Protein AF-A0A8W8MRG3-F1 (afdb_monomer_lite)

Structure (mmCIF, N/CA/C/O backbone):
data_AF-A0A8W8MRG3-F1
#
_entry.id   AF-A0A8W8MRG3-F1
#
loop_
_atom_site.group_PDB
_atom_site.id
_atom_site.type_symbol
_atom_site.label_atom_id
_atom_site.label_alt_id
_atom_site.label_comp_id
_atom_site.label_asym_id
_atom_site.label_entity_id
_atom_site.label_seq_id
_atom_site.pdbx_PDB_ins_code
_atom_site.Cartn_x
_atom_site.Cartn_y
_atom_site.Cartn_z
_atom_site.occupancy
_atom_site.B_iso_or_equiv
_atom_site.auth_seq_id
_atom_site.auth_comp_id
_atom_site.auth_asym_id
_atom_site.auth_atom_id
_atom_site.pdbx_PDB_model_num
ATOM 1 N N . MET A 1 1 ? 25.703 -9.727 45.021 1.00 44.34 1 MET A N 1
ATOM 2 C CA . MET A 1 1 ? 24.408 -9.920 44.338 1.00 44.34 1 MET A CA 1
ATOM 3 C C . MET A 1 1 ? 24.451 -9.131 43.043 1.00 44.34 1 MET A C 1
ATOM 5 O O . MET A 1 1 ? 24.276 -7.923 43.064 1.00 44.34 1 MET A O 1
ATOM 9 N N . THR A 1 2 ? 24.822 -9.787 41.949 1.00 49.12 2 THR A N 1
ATOM 10 C CA . THR A 1 2 ? 24.875 -9.205 40.604 1.00 49.12 2 THR A CA 1
ATOM 11 C C . THR A 1 2 ? 23.476 -9.279 40.004 1.00 49.12 2 THR A C 1
ATOM 13 O O . THR A 1 2 ? 22.950 -10.368 39.797 1.00 49.12 2 THR A O 1
ATOM 16 N N . SER A 1 3 ? 22.858 -8.119 39.782 1.00 55.84 3 SER A N 1
ATOM 17 C CA . SER A 1 3 ? 21.620 -8.012 39.011 1.00 55.84 3 SER A CA 1
ATOM 18 C C . SER A 1 3 ? 21.927 -8.431 37.574 1.00 55.84 3 SER A C 1
ATOM 20 O O . SER A 1 3 ? 22.655 -7.737 36.865 1.00 55.84 3 SER A O 1
ATOM 22 N N . VAL A 1 4 ? 21.451 -9.608 37.172 1.00 63.34 4 VAL A N 1
ATOM 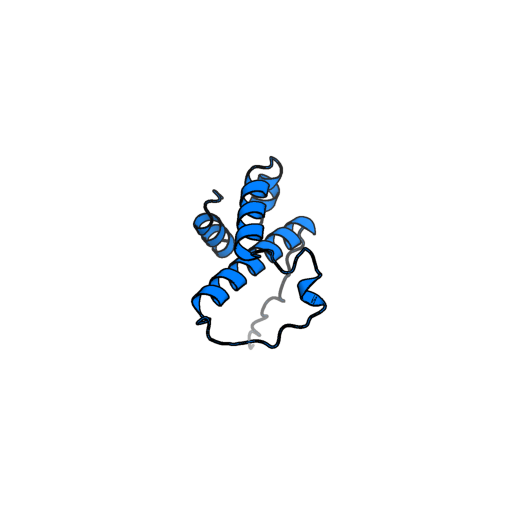23 C CA . VAL A 1 4 ? 21.423 -10.007 35.765 1.00 63.34 4 VAL A CA 1
ATOM 24 C C . VAL A 1 4 ? 20.381 -9.112 35.109 1.00 63.34 4 VAL A C 1
ATOM 26 O O . VAL A 1 4 ? 19.208 -9.170 35.471 1.00 63.34 4 VAL A O 1
ATOM 29 N N . LEU A 1 5 ? 20.812 -8.254 34.184 1.00 64.50 5 LEU A N 1
ATOM 30 C CA . LEU A 1 5 ? 19.916 -7.513 33.302 1.00 64.50 5 LEU A CA 1
ATOM 31 C C . LEU A 1 5 ? 19.132 -8.544 32.478 1.00 64.50 5 LEU A C 1
ATOM 33 O O . LEU A 1 5 ? 19.614 -9.029 31.458 1.00 64.50 5 LEU A O 1
ATOM 37 N N . LEU A 1 6 ? 17.955 -8.936 32.968 1.00 61.72 6 LEU A N 1
ATOM 38 C CA . LEU A 1 6 ? 16.982 -9.727 32.225 1.00 61.72 6 LEU A CA 1
ATOM 39 C C . LEU A 1 6 ? 16.455 -8.833 31.105 1.00 61.72 6 LEU A C 1
ATOM 41 O O . LEU A 1 6 ? 15.503 -8.081 31.287 1.00 61.72 6 LEU A O 1
ATOM 45 N N . THR A 1 7 ? 17.131 -8.864 29.962 1.00 76.75 7 THR A N 1
ATOM 46 C CA . THR A 1 7 ? 16.612 -8.300 28.720 1.00 76.75 7 THR A CA 1
ATOM 47 C C . THR A 1 7 ? 15.297 -8.999 28.418 1.00 76.75 7 THR A C 1
ATOM 49 O O . THR A 1 7 ? 15.274 -10.227 28.291 1.00 76.75 7 THR A O 1
ATOM 52 N N . GLU A 1 8 ? 14.204 -8.245 28.347 1.00 81.69 8 GLU A N 1
ATOM 53 C CA . GLU A 1 8 ? 12.908 -8.827 28.022 1.00 81.69 8 GLU A CA 1
ATOM 54 C C . GLU A 1 8 ? 12.971 -9.536 26.657 1.00 81.69 8 GLU A C 1
ATOM 56 O O . GLU A 1 8 ? 13.643 -9.054 25.737 1.00 81.69 8 GLU A O 1
ATOM 61 N N . PRO A 1 9 ? 12.326 -10.706 26.511 1.00 87.00 9 PRO A N 1
ATOM 62 C CA . PRO A 1 9 ? 12.356 -11.453 25.262 1.00 87.00 9 PRO A CA 1
ATOM 63 C C . PRO A 1 9 ? 11.657 -10.671 24.149 1.00 87.00 9 PRO A C 1
ATOM 65 O O . PRO A 1 9 ? 10.602 -10.075 24.370 1.00 87.00 9 PRO A O 1
ATOM 68 N N . VAL A 1 10 ? 12.206 -10.736 22.932 1.00 88.75 10 VAL A N 1
ATOM 69 C CA . VAL A 1 10 ? 11.618 -10.112 21.736 1.00 88.75 10 VAL A CA 1
ATOM 70 C C . VAL A 1 10 ? 10.155 -10.534 21.585 1.00 88.75 10 VAL A C 1
ATOM 72 O O . VAL A 1 10 ? 9.850 -11.725 21.516 1.00 88.75 10 VAL A O 1
ATOM 75 N N . GLN A 1 11 ? 9.260 -9.550 21.520 1.00 90.75 11 GLN A N 1
ATOM 76 C CA . GLN A 1 11 ? 7.833 -9.749 21.282 1.00 90.75 11 GLN A CA 1
ATOM 77 C C . GLN A 1 11 ? 7.495 -9.384 19.833 1.00 90.75 11 GLN A C 1
ATOM 79 O O . GLN A 1 11 ? 7.930 -8.346 19.334 1.00 90.75 11 GLN A O 1
ATOM 84 N N . TRP A 1 12 ? 6.695 -10.218 19.168 1.00 91.38 12 TRP A N 1
ATOM 85 C CA . TRP A 1 12 ? 6.214 -9.973 17.807 1.00 91.38 12 TRP A CA 1
ATOM 86 C C . TRP A 1 12 ? 4.747 -9.555 17.820 1.00 91.38 12 TRP A C 1
ATOM 88 O O . TRP A 1 12 ? 3.948 -10.054 18.613 1.00 91.38 12 TRP A O 1
ATOM 98 N N . THR A 1 13 ? 4.373 -8.650 16.918 1.00 92.56 13 THR A N 1
ATOM 99 C CA . THR A 1 13 ? 2.976 -8.246 16.767 1.00 92.56 13 THR A CA 1
ATOM 100 C C . THR A 1 13 ? 2.167 -9.351 16.088 1.00 92.56 13 THR A C 1
ATOM 102 O O . THR A 1 13 ? 2.623 -9.994 15.145 1.00 92.56 13 THR A O 1
ATOM 105 N N . THR A 1 14 ? 0.934 -9.559 16.553 1.00 94.62 14 THR A N 1
ATOM 106 C CA . THR A 1 14 ? -0.058 -10.379 15.846 1.00 94.62 14 THR A CA 1
ATOM 107 C C . THR A 1 14 ? -1.007 -9.438 15.121 1.00 94.62 14 THR A C 1
ATOM 109 O O . THR A 1 14 ? -1.720 -8.668 15.760 1.00 94.62 14 THR A O 1
ATOM 112 N N . ILE A 1 15 ? -0.992 -9.466 13.789 1.00 95.31 15 ILE A N 1
ATOM 113 C CA . ILE A 1 15 ? -1.801 -8.586 12.937 1.00 95.31 15 ILE A CA 1
ATOM 114 C C . ILE A 1 15 ? -2.556 -9.396 11.876 1.00 95.31 15 ILE A C 1
ATOM 116 O O . ILE A 1 15 ? -2.114 -10.492 11.523 1.00 95.31 15 ILE A O 1
ATOM 120 N N . PRO A 1 16 ? -3.671 -8.877 11.329 1.00 96.25 16 PRO A N 1
ATOM 121 C CA . PRO A 1 16 ? -4.366 -9.526 10.222 1.00 96.25 16 PRO A CA 1
ATOM 122 C C . PRO A 1 16 ? -3.463 -9.701 8.993 1.00 96.25 16 PRO A C 1
ATOM 124 O O . PRO A 1 16 ? -2.658 -8.825 8.672 1.00 96.25 16 PRO A O 1
ATOM 127 N N . VAL A 1 17 ? -3.650 -10.795 8.247 1.00 96.75 17 VAL A N 1
ATOM 128 C CA . VAL A 1 17 ? -2.843 -11.111 7.049 1.00 96.75 17 VAL A CA 1
ATOM 129 C C . VAL A 1 17 ? -2.883 -9.978 6.024 1.00 96.75 17 VAL A C 1
ATOM 131 O O . VAL A 1 17 ? -1.846 -9.579 5.506 1.00 96.75 17 VAL A O 1
ATOM 134 N N . LEU A 1 18 ? -4.058 -9.390 5.784 1.00 95.94 18 LEU A N 1
ATOM 135 C CA . LEU A 1 18 ? -4.190 -8.279 4.839 1.00 95.94 18 LEU A CA 1
ATOM 136 C C . LEU A 1 18 ? -3.408 -7.034 5.286 1.00 95.94 18 LEU A C 1
ATOM 138 O O . LEU A 1 18 ? -2.844 -6.340 4.444 1.00 95.94 18 LEU A O 1
ATOM 142 N N . VAL A 1 19 ? -3.314 -6.770 6.595 1.00 95.62 19 VAL A N 1
ATOM 143 C CA . VAL A 1 19 ? -2.489 -5.671 7.125 1.00 95.62 19 VAL A CA 1
ATOM 144 C C . VAL A 1 19 ? -1.014 -5.948 6.854 1.00 95.62 19 VAL A C 1
ATOM 146 O O . VAL A 1 19 ? -0.285 -5.048 6.440 1.00 95.62 19 VAL A O 1
ATOM 149 N N . LYS A 1 20 ? -0.571 -7.198 7.030 1.00 96.44 20 LYS A N 1
ATOM 150 C CA . LYS A 1 20 ? 0.804 -7.583 6.701 1.00 96.44 20 LYS A CA 1
ATOM 151 C C . LYS A 1 20 ? 1.083 -7.452 5.202 1.00 96.44 20 LYS A C 1
ATOM 153 O O . LYS A 1 20 ? 2.131 -6.922 4.855 1.00 96.44 20 LYS A O 1
ATOM 158 N N . ASN A 1 21 ? 0.149 -7.848 4.339 1.00 96.69 21 ASN A N 1
ATOM 159 C CA . ASN A 1 21 ? 0.288 -7.682 2.890 1.00 96.69 21 ASN A CA 1
ATOM 160 C C . ASN A 1 21 ? 0.395 -6.202 2.501 1.00 96.69 21 ASN A C 1
ATOM 162 O O . ASN A 1 21 ? 1.306 -5.846 1.768 1.00 96.69 21 ASN A O 1
ATOM 166 N N . CYS A 1 22 ? -0.451 -5.328 3.057 1.00 95.56 22 CYS A N 1
ATOM 167 C CA . CYS A 1 22 ? -0.362 -3.880 2.830 1.00 95.56 22 CYS A CA 1
ATOM 168 C C . CYS A 1 22 ? 1.021 -3.321 3.213 1.00 95.56 22 CYS A C 1
ATOM 170 O O . CYS A 1 22 ? 1.639 -2.593 2.441 1.00 95.56 22 CYS A O 1
ATOM 172 N N . LYS A 1 23 ? 1.560 -3.731 4.369 1.00 96.25 23 LYS A N 1
ATOM 173 C CA . LYS A 1 23 ? 2.911 -3.341 4.804 1.00 96.25 23 LYS A CA 1
ATOM 174 C C . LYS A 1 23 ? 4.012 -3.840 3.869 1.00 96.25 23 LYS A C 1
ATOM 176 O O . LYS A 1 23 ? 4.976 -3.122 3.643 1.00 96.25 23 LYS A O 1
ATOM 181 N N . LEU A 1 24 ? 3.888 -5.061 3.350 1.00 97.62 24 LEU A N 1
ATOM 182 C CA . LEU A 1 24 ? 4.865 -5.615 2.410 1.00 97.62 24 LEU A CA 1
ATOM 183 C C . LEU A 1 24 ? 4.821 -4.893 1.059 1.00 97.62 24 LEU A C 1
ATOM 185 O O . LEU A 1 24 ? 5.877 -4.599 0.520 1.00 97.62 24 LEU A O 1
ATOM 189 N N . LEU A 1 25 ? 3.633 -4.537 0.563 1.00 97.25 25 LEU A N 1
ATOM 190 C CA . LEU A 1 25 ? 3.486 -3.733 -0.657 1.00 97.25 25 LEU A CA 1
ATOM 191 C C . LEU A 1 25 ? 4.093 -2.333 -0.496 1.00 97.25 25 LEU A C 1
ATOM 193 O O . LEU A 1 25 ? 4.763 -1.847 -1.400 1.00 97.25 25 LEU A O 1
ATOM 197 N N . LEU A 1 26 ? 3.902 -1.702 0.668 1.00 95.69 26 LEU A N 1
ATOM 198 C CA . LEU A 1 26 ? 4.542 -0.423 0.988 1.00 95.69 26 LEU A CA 1
ATOM 199 C C . LEU A 1 26 ? 6.065 -0.532 1.024 1.00 95.69 26 LEU A C 1
ATOM 201 O O . LEU A 1 26 ? 6.750 0.329 0.482 1.00 95.69 26 LEU A O 1
ATOM 205 N N . ASN A 1 27 ? 6.584 -1.586 1.654 1.00 96.19 27 ASN A N 1
ATOM 206 C CA . ASN A 1 27 ? 8.018 -1.840 1.707 1.00 96.19 27 ASN A CA 1
ATOM 207 C C . ASN A 1 27 ? 8.603 -2.096 0.314 1.00 96.19 27 ASN A C 1
ATOM 209 O O . ASN A 1 27 ? 9.699 -1.638 0.021 1.00 96.19 27 ASN A O 1
ATOM 213 N N . GLU A 1 28 ? 7.881 -2.820 -0.538 1.00 96.88 28 GLU A N 1
ATOM 214 C CA . GLU A 1 28 ? 8.307 -3.057 -1.915 1.00 96.88 28 GLU A CA 1
ATOM 215 C C . GLU A 1 28 ? 8.382 -1.748 -2.700 1.00 96.88 28 GLU A C 1
ATOM 217 O O . GLU A 1 28 ? 9.416 -1.452 -3.283 1.00 96.88 28 GLU A O 1
ATOM 222 N N . LEU A 1 29 ? 7.342 -0.909 -2.641 1.00 95.81 29 LEU A N 1
ATOM 223 C CA . LEU A 1 29 ? 7.367 0.394 -3.310 1.00 95.81 29 LEU A CA 1
ATOM 224 C C . LEU A 1 29 ? 8.509 1.286 -2.796 1.00 95.81 29 LEU A C 1
ATOM 226 O O . LEU A 1 29 ? 9.132 1.995 -3.581 1.00 95.81 29 LEU A O 1
ATOM 230 N N . PHE A 1 30 ? 8.801 1.242 -1.494 1.00 93.75 30 PHE A N 1
ATOM 231 C CA . PHE A 1 30 ? 9.943 1.952 -0.918 1.00 93.75 30 PHE A CA 1
ATOM 232 C C . PHE A 1 30 ? 11.267 1.485 -1.538 1.00 93.75 30 PHE A C 1
ATOM 234 O O . PHE A 1 30 ? 12.019 2.310 -2.048 1.00 93.75 30 PHE A O 1
ATOM 241 N N . ASN A 1 31 ? 11.502 0.171 -1.574 1.00 93.31 31 ASN A N 1
ATOM 242 C CA . ASN A 1 31 ? 12.702 -0.410 -2.175 1.00 93.31 31 ASN A CA 1
ATOM 243 C C . ASN A 1 31 ? 12.824 -0.080 -3.669 1.00 93.31 31 ASN A C 1
ATOM 245 O O . ASN A 1 31 ? 13.918 0.220 -4.131 1.00 93.31 31 ASN A O 1
ATOM 249 N N . GLN A 1 32 ? 11.716 -0.121 -4.416 1.00 92.06 32 GLN A N 1
ATOM 250 C CA . GLN A 1 32 ? 11.692 0.206 -5.846 1.00 92.06 32 GLN A CA 1
ATOM 251 C C . GLN A 1 32 ? 12.101 1.662 -6.097 1.00 92.06 32 GLN A C 1
ATOM 253 O O . GLN A 1 32 ? 12.928 1.932 -6.962 1.00 92.06 32 GLN A O 1
ATOM 258 N N . ILE A 1 33 ? 11.583 2.605 -5.302 1.00 90.94 33 ILE A N 1
ATOM 259 C CA . ILE A 1 33 ? 11.981 4.017 -5.399 1.00 90.94 33 ILE A CA 1
ATOM 260 C C . ILE A 1 33 ? 13.462 4.191 -5.043 1.00 90.94 33 ILE A C 1
ATOM 262 O O . ILE A 1 33 ? 14.165 4.929 -5.727 1.00 90.94 33 ILE A O 1
ATOM 266 N N . GLU A 1 34 ? 13.952 3.525 -3.993 1.00 89.69 34 GLU A N 1
ATOM 267 C CA . GLU A 1 34 ? 15.372 3.584 -3.624 1.00 89.69 34 GLU A CA 1
ATOM 268 C C . GLU A 1 34 ? 16.286 3.008 -4.710 1.00 89.69 34 GLU A C 1
ATOM 270 O O . GLU A 1 34 ? 17.294 3.632 -5.040 1.00 89.69 34 GLU A O 1
ATOM 275 N N . ALA A 1 35 ? 15.918 1.868 -5.298 1.00 87.69 35 ALA A N 1
ATOM 276 C CA . ALA A 1 35 ? 16.636 1.262 -6.412 1.00 87.69 35 ALA A CA 1
ATOM 277 C C . ALA A 1 35 ? 16.703 2.226 -7.604 1.00 87.69 35 ALA A C 1
ATOM 279 O O . ALA A 1 35 ? 17.793 2.552 -8.070 1.00 87.69 35 ALA A O 1
ATOM 280 N N . ASN A 1 36 ? 15.565 2.776 -8.026 1.00 85.62 36 ASN A N 1
ATOM 281 C CA . ASN A 1 36 ? 15.494 3.698 -9.163 1.00 85.62 36 ASN A CA 1
ATOM 282 C C . ASN A 1 36 ? 16.292 4.998 -8.957 1.00 85.62 36 ASN A C 1
ATOM 284 O O . ASN A 1 36 ? 16.644 5.660 -9.927 1.00 85.62 36 ASN A O 1
ATOM 288 N N . MET A 1 37 ? 16.592 5.385 -7.711 1.00 82.38 37 MET A N 1
ATOM 289 C CA . MET A 1 37 ? 17.477 6.521 -7.420 1.00 82.38 37 MET A CA 1
ATOM 290 C C . MET A 1 37 ? 18.974 6.178 -7.497 1.00 82.38 37 MET A C 1
ATOM 292 O O . MET A 1 37 ? 19.792 7.098 -7.508 1.00 82.38 37 MET A O 1
ATOM 296 N N . TRP A 1 38 ? 19.343 4.895 -7.475 1.00 75.94 38 TRP A N 1
ATOM 297 C CA . TRP A 1 38 ? 20.732 4.433 -7.389 1.00 75.94 38 TRP A CA 1
ATOM 298 C C . TRP A 1 38 ? 21.265 3.805 -8.685 1.00 75.94 38 TRP A C 1
ATOM 300 O O . TRP A 1 38 ? 22.472 3.853 -8.916 1.00 75.94 38 TRP A O 1
ATOM 310 N N . TYR A 1 39 ? 20.402 3.230 -9.524 1.00 65.12 39 TYR A N 1
ATOM 311 C CA . TYR A 1 39 ? 20.808 2.643 -10.804 1.00 65.12 39 TYR A CA 1
ATOM 312 C C . TYR A 1 39 ? 20.892 3.715 -11.909 1.00 65.12 39 TYR A C 1
ATOM 314 O O . TYR A 1 39 ? 19.880 4.304 -12.280 1.00 65.12 39 TYR A O 1
ATOM 322 N N . ASP A 1 40 ? 22.100 3.949 -12.437 1.00 56.97 40 ASP A N 1
ATOM 323 C CA . ASP A 1 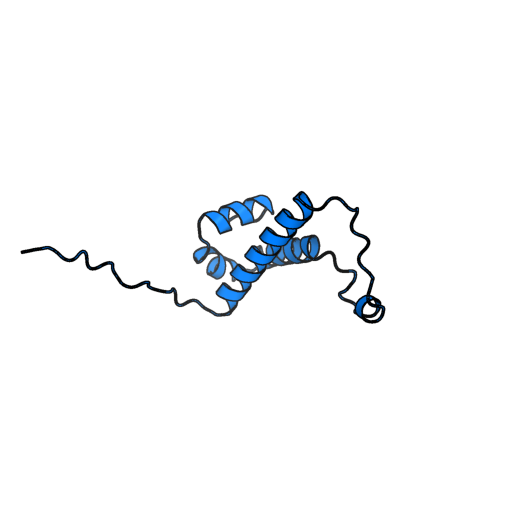40 ? 22.304 4.554 -13.763 1.00 56.97 40 ASP A CA 1
ATOM 324 C C . ASP A 1 40 ? 21.932 3.501 -14.832 1.00 56.97 40 ASP A C 1
ATOM 326 O O . ASP A 1 40 ? 22.252 2.325 -14.662 1.00 56.97 40 ASP A O 1
ATOM 330 N N . GLU A 1 41 ? 21.261 3.909 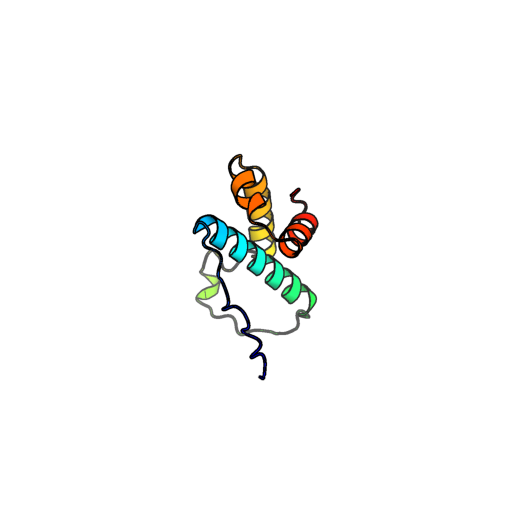-15.916 1.00 59.06 41 GLU A N 1
ATOM 331 C CA . GLU A 1 41 ? 20.651 3.076 -16.986 1.00 59.06 41 GLU A CA 1
ATOM 332 C C . GLU A 1 41 ? 21.617 2.151 -17.785 1.00 59.06 41 GLU A C 1
ATOM 334 O O . GLU A 1 41 ? 21.243 1.626 -18.831 1.00 59.06 41 GLU A O 1
ATOM 339 N N . ASP A 1 42 ? 22.847 1.916 -17.321 1.00 55.03 42 ASP A N 1
ATOM 340 C CA . ASP A 1 42 ? 23.953 1.346 -18.107 1.00 55.03 42 ASP A CA 1
ATOM 341 C C . ASP A 1 42 ? 24.263 -0.148 -17.825 1.00 55.03 42 ASP A C 1
ATOM 343 O O . ASP A 1 42 ? 25.344 -0.632 -18.174 1.00 55.03 42 ASP A O 1
ATOM 347 N N . GLU A 1 43 ? 23.352 -0.915 -17.215 1.00 59.47 43 GLU A N 1
ATOM 348 C CA . GLU A 1 43 ? 23.466 -2.385 -17.153 1.00 59.47 43 GLU A CA 1
ATOM 349 C C . GLU A 1 43 ? 22.550 -3.040 -18.201 1.00 59.47 43 GLU A C 1
ATOM 351 O O . GLU A 1 43 ? 21.361 -3.256 -17.981 1.00 59.47 43 GLU A O 1
ATOM 356 N N . GLU A 1 44 ? 23.120 -3.368 -19.369 1.00 59.28 44 GLU A N 1
ATOM 357 C CA . GLU A 1 44 ? 22.480 -4.234 -20.368 1.00 59.28 44 GLU A CA 1
ATOM 358 C C . GLU A 1 44 ? 22.353 -5.662 -19.801 1.00 59.28 44 GLU A C 1
ATOM 360 O O . GLU A 1 44 ? 23.234 -6.508 -19.980 1.00 59.28 44 GLU A O 1
ATOM 365 N N . GLU A 1 45 ? 21.269 -5.939 -19.076 1.00 64.69 45 GLU A N 1
ATOM 366 C CA . GLU A 1 45 ? 20.931 -7.300 -18.661 1.00 64.69 45 GLU A CA 1
ATOM 367 C C . GLU A 1 45 ? 20.518 -8.145 -19.882 1.00 64.69 45 GLU A C 1
ATOM 369 O O . GLU A 1 45 ? 19.720 -7.722 -20.720 1.00 64.69 45 GLU A O 1
ATOM 374 N N . GLU A 1 46 ? 21.048 -9.371 -19.993 1.00 61.00 46 GLU A N 1
ATOM 375 C CA . GLU A 1 46 ? 20.603 -10.333 -21.008 1.00 61.00 46 GLU A CA 1
ATOM 376 C C . GLU A 1 46 ? 19.113 -10.671 -20.798 1.00 61.00 46 GLU A C 1
ATOM 378 O O . GLU A 1 46 ? 18.753 -11.477 -19.936 1.00 61.00 46 GLU A O 1
ATOM 383 N N . GLU A 1 47 ? 18.236 -10.073 -21.611 1.00 68.12 47 GLU A N 1
ATOM 384 C CA . GLU A 1 47 ? 16.794 -10.320 -21.553 1.00 68.12 47 GLU A CA 1
ATOM 385 C C . GLU A 1 47 ? 16.464 -11.784 -21.869 1.00 68.12 47 GLU A C 1
ATOM 387 O O . GLU A 1 47 ? 16.689 -12.298 -22.971 1.00 68.12 47 GLU A O 1
ATOM 392 N N . ASN A 1 48 ? 15.842 -12.466 -20.910 1.00 75.75 48 ASN A N 1
ATOM 393 C CA . ASN A 1 48 ? 15.325 -13.804 -21.135 1.00 75.75 48 ASN A CA 1
ATOM 394 C C . ASN A 1 48 ? 14.063 -13.735 -22.032 1.00 75.75 48 ASN A C 1
ATOM 396 O O . ASN A 1 48 ? 13.055 -13.135 -21.649 1.00 75.75 48 ASN A O 1
ATOM 400 N N . PRO A 1 49 ? 14.062 -14.387 -23.210 1.00 74.62 49 PRO A N 1
ATOM 401 C CA . PRO A 1 49 ? 13.010 -14.231 -24.216 1.00 74.62 49 PRO A CA 1
ATOM 402 C C . PRO A 1 49 ? 11.633 -14.741 -23.770 1.00 74.62 49 PRO A C 1
ATOM 404 O O . PRO A 1 49 ? 10.625 -14.358 -24.368 1.00 74.62 49 PRO A O 1
ATOM 407 N N . ASP A 1 50 ? 11.554 -15.583 -22.737 1.00 79.50 50 ASP A N 1
ATOM 408 C CA . ASP A 1 50 ? 10.268 -16.018 -22.186 1.00 79.50 50 ASP A CA 1
ATOM 409 C C . ASP A 1 50 ? 9.647 -14.991 -21.229 1.00 79.50 50 ASP A C 1
ATOM 411 O O . ASP A 1 50 ? 8.422 -14.958 -21.119 1.00 79.50 50 ASP A O 1
ATOM 415 N N . PHE A 1 51 ? 10.440 -14.094 -20.627 1.00 79.69 51 PHE A N 1
ATOM 416 C CA . PHE A 1 51 ? 9.918 -13.006 -19.791 1.00 79.69 51 PHE A CA 1
ATOM 417 C C . PHE A 1 51 ? 9.175 -11.959 -20.619 1.00 79.69 51 PHE A C 1
ATOM 419 O O . PHE A 1 51 ? 8.103 -11.527 -20.220 1.00 79.69 51 PHE A O 1
ATOM 426 N N . SER A 1 52 ? 9.658 -11.640 -21.825 1.00 78.38 52 SER A N 1
ATOM 427 C CA . SER A 1 52 ? 9.000 -10.682 -22.733 1.00 78.38 52 SER A CA 1
ATOM 428 C C . SER A 1 52 ? 7.562 -11.058 -23.133 1.00 78.38 52 SER A C 1
ATOM 430 O O . SER A 1 52 ? 6.800 -10.216 -23.611 1.00 78.38 52 SER A O 1
ATOM 432 N N . LYS A 1 53 ? 7.184 -12.331 -22.958 1.00 83.25 53 LYS A N 1
ATOM 433 C CA . LYS A 1 53 ? 5.840 -12.849 -23.250 1.00 83.25 53 LYS A CA 1
ATOM 434 C C . LYS A 1 53 ? 4.894 -12.741 -22.056 1.00 83.25 53 LYS A C 1
ATOM 436 O O . LYS A 1 53 ? 3.693 -12.950 -22.240 1.00 83.25 53 LYS A O 1
ATOM 441 N N . ASP A 1 54 ? 5.408 -12.463 -20.859 1.00 84.44 54 ASP A N 1
ATOM 442 C CA . ASP A 1 54 ? 4.579 -12.252 -19.681 1.00 84.44 54 ASP A CA 1
ATOM 443 C C . ASP A 1 54 ? 3.889 -10.880 -19.785 1.00 84.44 54 ASP A C 1
ATOM 445 O O . ASP A 1 54 ? 4.570 -9.860 -19.931 1.00 84.44 54 ASP A O 1
ATOM 449 N N . PRO A 1 55 ? 2.547 -10.809 -19.694 1.00 85.94 55 PRO A N 1
ATOM 450 C CA . PRO A 1 55 ? 1.830 -9.538 -19.655 1.00 85.94 55 PRO A CA 1
ATOM 451 C C . PRO A 1 55 ? 2.314 -8.583 -18.557 1.00 85.94 55 PRO A C 1
ATOM 453 O O . PRO A 1 55 ? 2.103 -7.378 -18.680 1.00 85.94 55 PRO A O 1
ATOM 456 N N . THR A 1 56 ? 2.939 -9.092 -17.490 1.00 87.69 56 THR A N 1
ATOM 457 C CA . THR A 1 56 ? 3.455 -8.265 -16.397 1.00 87.69 56 THR A CA 1
ATOM 458 C C . THR A 1 56 ? 4.853 -7.716 -16.641 1.00 87.69 56 THR A C 1
ATOM 460 O O . THR A 1 56 ? 5.278 -6.846 -15.891 1.00 87.69 56 THR A O 1
ATOM 463 N N . TYR A 1 57 ? 5.566 -8.175 -17.673 1.00 84.50 57 TYR A N 1
ATOM 464 C CA . TYR A 1 57 ? 6.940 -7.743 -17.947 1.00 84.50 57 TYR A CA 1
ATOM 465 C C . TYR A 1 57 ? 7.053 -6.241 -18.225 1.00 84.50 57 TYR A C 1
ATOM 467 O O . TYR A 1 57 ? 8.012 -5.598 -17.825 1.00 84.50 57 TYR A O 1
ATOM 475 N N . GLN A 1 58 ? 6.042 -5.669 -18.882 1.00 83.31 58 GLN A N 1
ATOM 476 C CA . GLN A 1 58 ? 6.018 -4.251 -19.254 1.00 83.31 58 GLN A CA 1
ATOM 477 C C . GLN A 1 58 ? 5.399 -3.352 -18.174 1.00 83.31 58 GLN A C 1
ATOM 479 O O . GLN A 1 58 ? 5.183 -2.165 -18.415 1.00 83.31 58 GLN A O 1
ATOM 484 N N . ILE A 1 59 ? 5.039 -3.904 -17.011 1.00 89.69 59 ILE A N 1
ATOM 485 C CA . ILE A 1 59 ? 4.438 -3.113 -15.939 1.00 89.69 59 ILE A CA 1
ATOM 486 C C . ILE A 1 59 ? 5.543 -2.337 -15.229 1.00 89.69 59 ILE A C 1
ATOM 488 O O . ILE A 1 59 ? 6.434 -2.926 -14.622 1.00 89.69 59 ILE A O 1
ATOM 492 N N . ASP A 1 60 ? 5.421 -1.012 -15.227 1.00 91.50 60 ASP A N 1
ATOM 493 C CA . ASP A 1 60 ? 6.136 -0.170 -14.273 1.00 91.50 60 ASP A CA 1
ATOM 494 C C . ASP A 1 60 ? 5.609 -0.480 -12.864 1.00 91.50 60 ASP A C 1
ATOM 496 O O . ASP A 1 60 ? 4.515 -0.058 -12.465 1.00 91.50 60 ASP A O 1
ATOM 500 N N . LEU A 1 61 ? 6.377 -1.280 -12.123 1.00 91.44 61 LEU A N 1
ATOM 501 C CA . LEU A 1 61 ? 6.004 -1.748 -10.795 1.00 91.44 61 LEU A CA 1
ATOM 502 C C . LEU A 1 61 ? 5.861 -0.587 -9.802 1.00 91.44 61 LEU A C 1
ATOM 504 O O . LEU A 1 61 ? 4.951 -0.610 -8.968 1.00 91.44 61 LEU A O 1
ATOM 508 N N . GLN A 1 62 ? 6.711 0.441 -9.903 1.00 93.38 62 GLN A N 1
ATOM 509 C CA . GLN A 1 62 ? 6.643 1.617 -9.038 1.00 93.38 62 GLN A CA 1
ATOM 510 C C . GLN A 1 62 ? 5.336 2.381 -9.278 1.00 93.38 62 GLN A C 1
ATOM 512 O O . GLN A 1 62 ? 4.617 2.689 -8.318 1.00 93.38 62 GLN A O 1
ATOM 517 N N . ALA A 1 63 ? 5.004 2.666 -10.539 1.00 94.19 63 ALA A N 1
ATOM 518 C CA . ALA A 1 63 ? 3.764 3.350 -10.896 1.00 94.19 63 ALA A CA 1
ATOM 519 C C . ALA A 1 63 ? 2.539 2.532 -10.462 1.00 94.19 63 ALA A C 1
ATOM 521 O O . ALA A 1 63 ? 1.649 3.050 -9.784 1.00 94.19 63 ALA A O 1
ATOM 522 N N . TYR A 1 64 ? 2.539 1.229 -10.753 1.00 95.75 64 TYR A N 1
ATOM 523 C CA . TYR A 1 64 ? 1.436 0.334 -10.416 1.00 95.75 64 TYR A CA 1
ATOM 524 C C . TYR A 1 64 ? 1.169 0.263 -8.906 1.00 95.75 64 TYR A C 1
ATOM 526 O O . TYR A 1 64 ? 0.026 0.403 -8.462 1.00 95.75 64 TYR A O 1
ATOM 534 N N . LEU A 1 65 ? 2.212 0.070 -8.090 1.00 96.06 65 LEU A N 1
ATOM 535 C CA . LEU A 1 65 ? 2.071 0.017 -6.633 1.00 96.06 65 LEU A CA 1
ATOM 536 C C . LEU A 1 65 ? 1.633 1.367 -6.053 1.00 96.06 65 LEU A C 1
ATOM 538 O O . LEU A 1 65 ? 0.817 1.390 -5.128 1.00 96.06 65 LEU A O 1
ATOM 542 N N . THR A 1 66 ? 2.128 2.478 -6.607 1.00 96.31 66 THR A N 1
ATOM 543 C CA . THR A 1 66 ? 1.720 3.832 -6.202 1.00 96.31 66 THR A CA 1
ATOM 544 C C . THR A 1 66 ? 0.222 4.032 -6.422 1.00 96.31 66 THR A C 1
ATOM 546 O O . THR A 1 66 ? -0.499 4.381 -5.484 1.00 96.31 66 THR A O 1
ATOM 549 N N . GLU A 1 67 ? -0.271 3.742 -7.627 1.00 96.56 67 GLU A N 1
ATOM 550 C CA . GLU A 1 67 ? -1.693 3.862 -7.965 1.00 96.56 67 GLU A CA 1
ATOM 551 C C . GLU A 1 67 ? -2.564 2.917 -7.131 1.00 96.56 67 GLU A C 1
ATOM 553 O O . GLU A 1 67 ? -3.618 3.311 -6.621 1.00 96.56 67 GLU A O 1
ATOM 558 N N . PHE A 1 68 ? -2.117 1.673 -6.936 1.00 96.94 68 PHE A N 1
ATOM 559 C CA . PHE A 1 68 ? -2.831 0.699 -6.117 1.00 96.94 68 PHE A CA 1
ATOM 560 C C . PHE A 1 68 ? -2.989 1.179 -4.670 1.00 96.94 68 PHE A C 1
ATOM 562 O O . PHE A 1 68 ? -4.092 1.120 -4.124 1.00 96.94 68 PHE A O 1
ATOM 569 N N . LEU A 1 69 ? -1.916 1.675 -4.043 1.00 96.19 69 LEU A N 1
ATOM 570 C CA . LEU A 1 69 ? -1.950 2.157 -2.661 1.00 96.19 69 LEU A CA 1
ATOM 571 C C . LEU A 1 69 ? -2.805 3.422 -2.519 1.00 96.19 69 LEU A C 1
ATOM 573 O O . LEU A 1 69 ? -3.557 3.535 -1.549 1.00 96.19 69 LEU A O 1
ATOM 577 N N . GLN A 1 70 ? -2.758 4.329 -3.499 1.00 96.00 70 GLN A N 1
ATOM 578 C CA . GLN A 1 70 ? -3.631 5.507 -3.543 1.00 96.00 70 GLN A CA 1
ATOM 579 C C . GLN A 1 70 ? -5.107 5.119 -3.686 1.00 96.00 70 GLN A C 1
ATOM 581 O O . GLN A 1 70 ? -5.964 5.668 -2.997 1.00 96.00 70 GLN A O 1
ATOM 586 N N . SER A 1 71 ? -5.423 4.144 -4.539 1.00 96.38 71 SER A N 1
ATOM 587 C CA . SER A 1 71 ? -6.781 3.609 -4.691 1.00 96.38 71 SER A CA 1
ATOM 588 C C . SER A 1 71 ? -7.258 2.910 -3.414 1.00 96.38 71 SER A C 1
ATOM 590 O O . SER A 1 71 ? -8.365 3.167 -2.928 1.00 96.38 71 SER A O 1
ATOM 592 N N . LEU A 1 72 ? -6.400 2.082 -2.808 1.00 95.12 72 LEU A N 1
ATOM 593 C CA . LEU A 1 72 ? -6.675 1.411 -1.540 1.00 95.12 72 LEU A CA 1
ATOM 594 C C . LEU A 1 72 ? -6.961 2.426 -0.429 1.00 95.12 72 LEU A C 1
ATOM 596 O O . LEU A 1 72 ? -7.873 2.200 0.365 1.00 95.12 72 LEU A O 1
ATOM 600 N N . SER A 1 73 ? -6.249 3.559 -0.398 1.00 95.44 73 SER A N 1
ATOM 601 C CA . SER A 1 73 ? -6.443 4.575 0.637 1.00 95.44 73 SER A CA 1
ATOM 602 C C . SER A 1 73 ? -7.801 5.275 0.584 1.00 95.44 73 SER A C 1
ATOM 604 O O . SER A 1 73 ? -8.235 5.836 1.587 1.00 95.44 73 SER A O 1
ATOM 606 N N . GLN A 1 74 ? -8.487 5.238 -0.563 1.00 94.88 74 GLN A N 1
ATOM 607 C CA . GLN A 1 74 ? -9.842 5.781 -0.710 1.00 94.88 74 GLN A CA 1
ATOM 608 C C . GLN A 1 74 ? -10.931 4.809 -0.233 1.00 94.88 74 GLN A C 1
ATOM 610 O O . GLN A 1 74 ? -12.095 5.194 -0.103 1.00 94.88 74 GLN A O 1
ATOM 615 N N . GLN A 1 75 ? -10.596 3.541 0.023 1.00 95.00 75 GLN A N 1
ATOM 616 C CA . GLN A 1 75 ? -11.575 2.555 0.469 1.00 95.00 75 GLN A CA 1
ATOM 617 C C . GLN A 1 75 ? -11.956 2.778 1.937 1.00 95.00 75 GLN A C 1
ATOM 619 O O . GLN A 1 75 ? -11.112 3.052 2.786 1.00 95.00 75 GLN A O 1
ATOM 624 N N . ALA A 1 76 ? -13.232 2.572 2.279 1.00 93.81 76 ALA A N 1
ATOM 625 C CA . ALA A 1 76 ? -13.735 2.769 3.645 1.00 93.81 76 ALA A CA 1
ATOM 626 C C . ALA A 1 76 ? -12.996 1.918 4.702 1.00 93.81 76 ALA A C 1
ATOM 628 O O . ALA A 1 76 ? -12.861 2.319 5.861 1.00 93.81 76 ALA A O 1
ATOM 629 N N . CYS A 1 77 ? -12.488 0.751 4.298 1.00 92.75 77 CYS A N 1
ATOM 630 C CA . CYS A 1 77 ? -11.724 -0.144 5.161 1.00 92.75 77 CYS A CA 1
ATOM 631 C C . CYS A 1 77 ? -10.301 0.354 5.451 1.00 92.75 77 CYS A C 1
ATOM 633 O O . CYS A 1 77 ? -9.687 -0.145 6.394 1.00 92.75 77 CYS A O 1
ATOM 635 N N . TYR A 1 78 ? -9.780 1.343 4.712 1.00 94.25 78 TYR A N 1
ATOM 636 C CA . TYR A 1 78 ? -8.399 1.803 4.859 1.00 94.25 78 TYR A CA 1
ATOM 637 C C . TYR A 1 78 ? -8.088 2.338 6.257 1.00 94.25 78 TYR A C 1
ATOM 639 O O . TYR A 1 78 ? -6.996 2.118 6.764 1.00 94.25 78 TYR A O 1
ATOM 647 N N . SER A 1 79 ? -9.076 2.925 6.936 1.00 92.44 79 SER A N 1
ATOM 648 C CA . SER A 1 79 ? -8.965 3.339 8.344 1.00 92.44 79 SER A CA 1
ATOM 649 C C . SER A 1 79 ? -8.510 2.210 9.286 1.00 92.44 79 SER A C 1
ATOM 651 O O . SER A 1 79 ? -7.809 2.451 10.267 1.00 92.44 79 SER A O 1
ATOM 653 N N . THR A 1 80 ? -8.864 0.959 8.975 1.00 91.31 80 THR A N 1
ATOM 654 C CA . THR A 1 80 ? -8.411 -0.213 9.735 1.00 91.31 80 THR A CA 1
ATOM 655 C C . THR A 1 80 ? -6.933 -0.490 9.469 1.00 91.31 80 THR A C 1
ATOM 657 O O . THR A 1 80 ? -6.185 -0.756 10.404 1.00 91.31 80 THR A O 1
ATOM 660 N N . PHE A 1 81 ? -6.481 -0.364 8.219 1.00 92.94 81 PHE A N 1
ATOM 661 C CA . PHE A 1 81 ? -5.075 -0.541 7.846 1.00 92.94 81 PHE A CA 1
ATOM 662 C C . PHE A 1 81 ? -4.194 0.585 8.393 1.00 92.94 81 PHE A C 1
ATOM 664 O O . PHE A 1 81 ? -3.130 0.305 8.947 1.00 92.94 81 PHE A O 1
ATOM 671 N N . SER A 1 82 ? -4.660 1.835 8.313 1.00 93.25 82 SER A N 1
ATOM 672 C CA . SER A 1 82 ? -3.875 3.006 8.702 1.00 93.25 82 SER A CA 1
ATOM 673 C C . SER A 1 82 ? -3.523 3.027 10.189 1.00 93.25 82 SER A C 1
ATOM 675 O O . SER A 1 82 ? -2.433 3.464 10.563 1.00 93.25 82 SER A O 1
ATOM 677 N N . SER A 1 83 ? -4.387 2.452 11.032 1.00 94.00 83 SER A N 1
ATOM 678 C CA . SER A 1 83 ? -4.137 2.281 12.468 1.00 94.00 83 SER A CA 1
ATOM 679 C C . SER A 1 83 ? -2.920 1.402 12.791 1.00 94.00 83 SER A C 1
ATOM 681 O O . SER A 1 83 ? -2.343 1.524 13.871 1.00 94.00 83 SER A O 1
ATOM 683 N N . HIS A 1 84 ? -2.494 0.546 11.856 1.00 95.19 84 HIS A N 1
ATOM 684 C CA . HIS A 1 84 ? -1.350 -0.346 12.025 1.00 95.19 84 HIS A CA 1
ATOM 685 C C . HIS A 1 84 ? -0.043 0.210 11.446 1.00 95.19 84 HIS A C 1
ATOM 687 O O . HIS A 1 84 ? 0.990 -0.458 11.576 1.00 95.19 84 HIS A O 1
ATOM 693 N N . HIS A 1 85 ? -0.045 1.388 10.813 1.00 94.56 85 HIS A N 1
ATOM 694 C CA . HIS A 1 85 ? 1.184 1.979 10.287 1.00 94.56 85 HIS A CA 1
ATOM 695 C C . HIS A 1 85 ? 2.074 2.558 11.390 1.00 94.56 85 HIS A C 1
ATOM 697 O O . HIS A 1 85 ? 1.593 3.227 12.308 1.00 94.56 85 HIS A O 1
ATOM 703 N N . ASN A 1 86 ? 3.381 2.312 11.280 1.00 95.00 86 ASN A N 1
ATOM 704 C CA . ASN A 1 86 ? 4.381 2.984 12.115 1.00 95.00 86 ASN A CA 1
ATOM 705 C C . ASN A 1 86 ? 4.735 4.369 11.533 1.00 95.00 86 ASN A C 1
ATOM 707 O O . ASN A 1 86 ? 4.262 4.739 10.458 1.00 95.00 86 ASN A O 1
ATOM 711 N N . ASP A 1 87 ? 5.549 5.150 12.242 1.00 96.00 87 ASP A N 1
ATOM 712 C CA . ASP A 1 87 ? 5.846 6.530 11.840 1.00 96.00 87 ASP A CA 1
ATOM 713 C C . ASP A 1 87 ? 6.628 6.625 10.521 1.00 96.00 87 ASP A C 1
ATOM 715 O O . ASP A 1 87 ? 6.348 7.510 9.712 1.00 96.00 87 ASP A O 1
ATOM 719 N N . SER A 1 88 ? 7.547 5.690 10.262 1.00 94.75 88 SER A N 1
ATOM 720 C CA . SER A 1 88 ? 8.290 5.614 8.997 1.00 94.75 88 SER A CA 1
ATOM 721 C C . SER A 1 88 ? 7.369 5.294 7.817 1.00 94.75 88 SER A C 1
ATOM 723 O O . SER A 1 88 ? 7.417 5.972 6.795 1.00 94.75 88 SER A O 1
ATOM 725 N N . GLU A 1 89 ? 6.470 4.320 7.976 1.00 95.81 89 GLU A N 1
ATOM 726 C CA . GLU A 1 89 ? 5.466 3.960 6.968 1.00 95.81 89 GLU A CA 1
ATOM 727 C C . GLU A 1 89 ? 4.507 5.131 6.698 1.00 95.81 89 GLU A C 1
ATOM 729 O O . GLU A 1 89 ? 4.210 5.430 5.545 1.00 95.81 89 GLU A O 1
ATOM 734 N N . LYS A 1 90 ? 4.057 5.845 7.741 1.00 95.25 90 LYS A N 1
ATOM 735 C CA . LYS A 1 90 ? 3.220 7.049 7.587 1.00 95.25 90 LYS A CA 1
ATOM 736 C C . LYS A 1 90 ? 3.951 8.170 6.865 1.00 95.25 90 LYS A C 1
ATOM 738 O O . LYS A 1 90 ? 3.345 8.878 6.067 1.00 95.25 90 LYS A O 1
ATOM 743 N N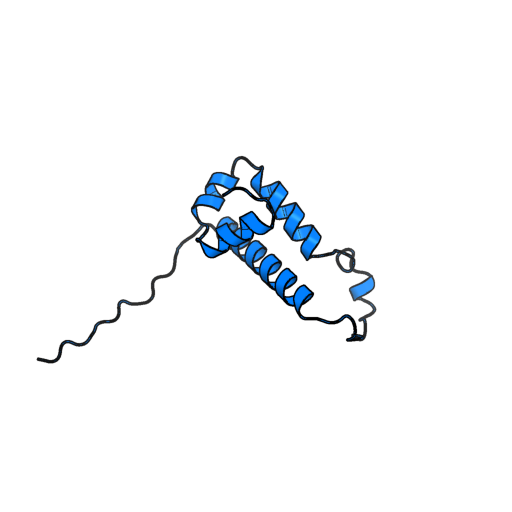 . HIS A 1 91 ? 5.235 8.362 7.159 1.00 93.69 91 HIS A N 1
ATOM 744 C CA . HIS A 1 91 ? 6.046 9.349 6.461 1.00 93.69 91 HIS A CA 1
ATOM 745 C C . HIS A 1 91 ? 6.125 9.026 4.967 1.00 93.69 91 HIS A C 1
ATOM 747 O O . HIS A 1 91 ? 5.849 9.900 4.152 1.00 93.69 91 HIS A O 1
ATOM 753 N N . PHE A 1 92 ? 6.397 7.766 4.623 1.00 93.00 92 PHE A N 1
ATOM 754 C CA . PHE A 1 92 ? 6.432 7.309 3.237 1.00 93.00 92 PHE A CA 1
ATOM 755 C C . PHE A 1 92 ? 5.072 7.422 2.531 1.00 93.00 92 PHE A C 1
ATOM 757 O O . PHE A 1 92 ? 4.982 7.928 1.423 1.00 93.00 92 PHE A O 1
ATOM 764 N N . LEU A 1 93 ? 3.971 7.060 3.188 1.00 93.81 93 LEU A N 1
ATOM 765 C CA . LEU A 1 93 ? 2.627 7.235 2.622 1.00 93.81 93 LEU A CA 1
ATOM 766 C C . LEU A 1 93 ? 2.345 8.693 2.217 1.00 93.81 93 LEU A C 1
ATOM 768 O O . LEU A 1 93 ? 1.731 8.946 1.181 1.00 93.81 93 LEU A O 1
ATOM 772 N N . ARG A 1 94 ? 2.855 9.665 2.981 1.00 93.94 94 ARG A N 1
ATOM 773 C CA . ARG A 1 94 ? 2.719 11.089 2.643 1.00 93.94 94 ARG A CA 1
ATOM 774 C C . ARG A 1 94 ? 3.552 11.497 1.429 1.00 93.94 94 ARG A C 1
ATOM 776 O O . ARG A 1 94 ? 3.125 12.407 0.720 1.00 93.94 94 ARG A O 1
ATOM 783 N N . THR A 1 95 ? 4.696 10.856 1.164 1.00 91.44 95 THR A N 1
ATOM 784 C CA . THR A 1 95 ? 5.510 11.162 -0.030 1.00 91.44 95 THR A CA 1
ATOM 785 C C . THR A 1 95 ? 4.812 10.734 -1.319 1.00 91.44 95 THR A C 1
ATOM 787 O O . THR A 1 95 ? 4.985 11.388 -2.341 1.00 91.44 95 THR A O 1
ATOM 790 N N . ILE A 1 96 ? 3.948 9.715 -1.251 1.00 90.69 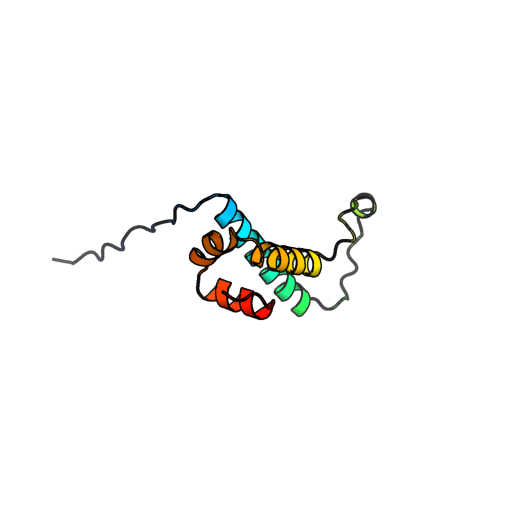96 ILE A N 1
ATOM 791 C CA . ILE A 1 96 ? 3.094 9.262 -2.361 1.00 90.69 96 ILE A CA 1
ATOM 792 C C . ILE A 1 96 ? 1.665 9.836 -2.310 1.00 90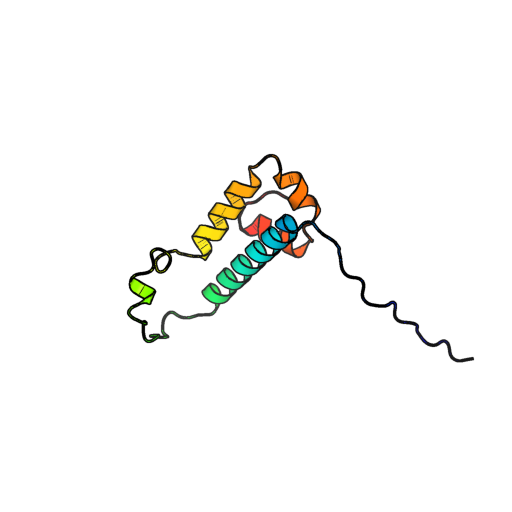.69 96 ILE A C 1
ATOM 794 O O . ILE A 1 96 ? 0.745 9.290 -2.919 1.00 90.69 96 ILE A O 1
ATOM 798 N N . TYR A 1 97 ? 1.476 10.958 -1.605 1.00 91.25 97 TYR A N 1
ATOM 799 C CA . TYR A 1 97 ? 0.223 11.724 -1.517 1.00 91.25 97 TYR A CA 1
ATOM 800 C C . TYR A 1 97 ? -0.964 11.007 -0.849 1.00 91.25 97 TYR A C 1
ATOM 802 O O . TYR A 1 97 ? -2.122 11.345 -1.099 1.00 91.25 97 TYR A O 1
ATOM 810 N N . ILE A 1 98 ? -0.699 10.064 0.056 1.00 90.06 98 ILE A N 1
ATOM 811 C CA . ILE A 1 98 ? -1.724 9.414 0.880 1.00 90.06 98 ILE A CA 1
ATOM 812 C C . ILE A 1 98 ? -1.776 10.083 2.262 1.00 90.06 98 ILE A C 1
ATOM 814 O O . ILE A 1 98 ? -0.763 10.217 2.949 1.00 90.06 98 ILE A O 1
ATOM 818 N N . ASN A 1 99 ? -2.971 10.511 2.686 1.00 82.06 99 ASN A N 1
ATOM 819 C CA . ASN A 1 99 ? -3.168 11.175 3.977 1.00 82.06 99 ASN A CA 1
ATOM 820 C C . ASN A 1 99 ? -3.482 10.158 5.089 1.00 82.06 99 ASN A C 1
ATOM 822 O O . ASN A 1 99 ? -4.527 9.504 5.045 1.00 82.06 99 ASN A O 1
ATOM 826 N N . VAL A 1 100 ? -2.580 10.043 6.073 1.00 78.69 100 VAL A N 1
ATOM 827 C CA . VAL A 1 100 ? -2.622 9.093 7.206 1.00 78.69 100 VAL A CA 1
ATOM 828 C C . VAL A 1 100 ? -2.074 9.661 8.509 1.00 78.69 100 VAL A C 1
ATOM 830 O O . VAL A 1 100 ? -1.138 10.507 8.483 1.00 78.69 100 VAL A O 1
#

Radius of gyration: 19.28 Å; chains: 1; bounding box: 39×28×69 Å

pLDDT: mean 86.45, std 12.92, range [44.34, 97.62]

Foldseek 3Di:
DDPDPPDDDDDDDDDDPVLVVLVVLLVVLVVLVVVVVPDDPPDPDDDDPVLVVDPCSPDPSNVVSLVVNQVCLPDPCVVVSVVPDDPVSCVSCVVSPRHD

Organism: Magallana gigas (NCBI:txid29159)

Secondary structure (DSSP, 8-state):
------PPPPP-----HHHHHHHHHHHHHHHHHHHHHH--S-------TTGGGSTTTT--HHHHHHHHHHHHHTSTTHHHHHTT--HHHHHHHHHTT---

Sequence (100 aa):
MTSVLLTEPVQWTTIPVLVKNCKLLLNELFNQIEANMWYDEDEEEEENPDFSKDPTYQIDLQAYLTEFLQSLSQQACYSTFSSHHNDSEKHFLRTIYINV